Protein AF-A0A956S7J6-F1 (afdb_monomer_lite)

Radius of gyration: 15.59 Å; chains: 1; bounding box: 38×28×42 Å

Secondary structure (DSSP, 8-state):
-B--BTTS-HHHHHHHHHTS--S-SS--SS-EEEEEEEEETTEEEEEEEEEPPPBSSSS--HHHHHHHHHHHHHHHHHHHHHHH-SS--TT----S----

Structure (mmCIF, N/CA/C/O backbone):
data_AF-A0A956S7J6-F1
#
_entry.id   AF-A0A956S7J6-F1
#
loop_
_atom_site.group_PDB
_atom_site.id
_atom_site.type_symbol
_atom_site.label_atom_id
_atom_site.label_alt_id
_atom_site.label_comp_id
_atom_site.label_asym_id
_atom_site.label_entity_id
_atom_site.label_seq_id
_atom_site.pdbx_PDB_ins_code
_atom_site.Cartn_x
_atom_site.Cartn_y
_atom_site.Cartn_z
_atom_site.occupancy
_atom_site.B_iso_or_equiv
_atom_site.auth_seq_id
_atom_site.auth_comp_id
_atom_site.auth_asym_id
_atom_site.auth_atom_id
_atom_site.pdbx_PDB_model_num
ATOM 1 N N . MET A 1 1 ? 0.037 5.003 -1.744 1.00 90.31 1 MET A N 1
ATOM 2 C CA . MET A 1 1 ? 0.541 4.016 -2.717 1.00 90.31 1 MET A CA 1
ATOM 3 C C . MET A 1 1 ? 1.198 4.790 -3.835 1.00 90.31 1 MET A C 1
ATOM 5 O O . MET A 1 1 ? 0.769 5.904 -4.069 1.00 90.31 1 MET A O 1
ATOM 9 N N . VAL A 1 2 ? 2.262 4.280 -4.446 1.00 91.00 2 VAL A N 1
ATOM 10 C CA . VAL A 1 2 ? 2.920 4.945 -5.579 1.00 91.00 2 VAL A CA 1
ATOM 11 C C . VAL A 1 2 ? 3.045 3.932 -6.700 1.00 91.00 2 VAL A C 1
ATOM 13 O O . VAL A 1 2 ? 3.689 2.904 -6.518 1.00 91.00 2 VAL A O 1
ATOM 16 N N . ALA A 1 3 ? 2.442 4.232 -7.849 1.00 89.19 3 ALA A N 1
ATOM 17 C CA . ALA A 1 3 ? 2.447 3.366 -9.020 1.00 89.19 3 ALA A CA 1
ATOM 18 C C . ALA A 1 3 ? 3.035 4.078 -10.244 1.00 89.19 3 ALA A C 1
ATOM 20 O O . ALA A 1 3 ? 2.904 5.289 -10.408 1.00 89.19 3 ALA A O 1
ATOM 21 N N . GLY A 1 4 ? 3.720 3.332 -11.111 1.00 87.38 4 GLY A N 1
ATOM 22 C CA . GLY A 1 4 ? 4.355 3.896 -12.303 1.00 87.38 4 GLY A CA 1
ATOM 23 C C . GLY A 1 4 ? 5.440 3.000 -12.902 1.00 87.38 4 GLY A C 1
ATOM 24 O O . GLY A 1 4 ? 5.810 1.994 -12.290 1.00 87.38 4 GLY A O 1
ATOM 25 N N . PRO A 1 5 ? 5.976 3.355 -14.082 1.00 85.75 5 PRO A N 1
ATOM 26 C CA . PRO A 1 5 ? 6.901 2.501 -14.817 1.00 85.75 5 PRO A CA 1
ATOM 27 C C . PRO A 1 5 ? 8.229 2.286 -14.082 1.00 85.75 5 PRO A C 1
ATOM 29 O O . PRO A 1 5 ? 8.569 2.978 -13.114 1.00 85.75 5 PRO A O 1
ATOM 32 N N . ILE A 1 6 ? 8.998 1.295 -14.522 1.00 84.81 6 ILE A N 1
ATOM 33 C CA . ILE A 1 6 ? 10.344 1.055 -13.987 1.00 84.81 6 ILE A CA 1
ATOM 34 C C . ILE A 1 6 ? 11.235 2.263 -14.282 1.00 84.81 6 ILE A C 1
ATOM 36 O O . ILE A 1 6 ? 11.198 2.839 -15.365 1.00 84.81 6 ILE A O 1
ATOM 40 N N . GLY A 1 7 ? 12.034 2.665 -13.292 1.00 84.06 7 GLY A N 1
ATOM 41 C CA . GLY A 1 7 ? 12.944 3.803 -13.428 1.00 84.06 7 GLY A CA 1
ATOM 42 C C . GLY A 1 7 ? 12.280 5.179 -13.314 1.00 84.06 7 GLY A C 1
ATOM 43 O O . GLY A 1 7 ? 12.975 6.180 -13.443 1.00 84.06 7 GLY A O 1
ATOM 44 N N . SER A 1 8 ? 10.980 5.267 -13.004 1.00 87.56 8 SER A N 1
ATOM 45 C CA . SER A 1 8 ? 10.298 6.556 -12.789 1.00 87.56 8 SER A CA 1
ATOM 46 C C . SER A 1 8 ? 10.651 7.251 -11.467 1.00 87.56 8 SER A C 1
ATOM 48 O O . SER A 1 8 ? 10.200 8.366 -11.220 1.00 87.56 8 SER A O 1
ATOM 50 N N . GLY A 1 9 ? 11.445 6.605 -10.606 1.00 87.38 9 GLY A N 1
ATOM 51 C CA . GLY A 1 9 ? 11.884 7.174 -9.331 1.00 87.38 9 GLY A CA 1
ATOM 52 C C . GLY A 1 9 ? 10.896 7.014 -8.170 1.00 87.38 9 GLY A C 1
ATOM 53 O O . GLY A 1 9 ? 10.992 7.774 -7.214 1.00 87.38 9 GLY A O 1
ATOM 54 N N . LYS A 1 10 ? 9.978 6.035 -8.211 1.00 89.38 10 LYS A N 1
ATOM 55 C CA . LYS A 1 10 ? 8.997 5.759 -7.134 1.00 89.38 10 LYS A CA 1
ATOM 56 C C . LYS A 1 10 ? 9.644 5.614 -5.754 1.00 89.38 10 LYS A C 1
ATOM 58 O O . LYS A 1 10 ? 9.349 6.380 -4.842 1.00 89.38 10 LYS A O 1
ATOM 63 N N . SER A 1 11 ? 10.597 4.695 -5.629 1.00 88.12 11 SER A N 1
ATOM 64 C CA . SER A 1 11 ? 11.311 4.439 -4.377 1.00 88.12 11 SER A CA 1
ATOM 65 C C . SER A 1 11 ? 12.118 5.665 -3.924 1.00 88.12 11 SER A C 1
ATOM 67 O O . SER A 1 11 ? 12.149 5.994 -2.739 1.00 88.12 11 SER A O 1
ATOM 69 N N . SER A 1 12 ? 12.697 6.415 -4.870 1.00 89.69 12 SER A N 1
ATOM 70 C CA . SER A 1 12 ? 13.390 7.680 -4.587 1.00 89.69 12 SER A CA 1
ATOM 71 C C . SER A 1 12 ? 12.442 8.762 -4.061 1.00 89.69 12 SER A C 1
ATOM 73 O O . SER A 1 12 ? 12.804 9.484 -3.134 1.00 89.69 12 SER A O 1
ATOM 75 N N . LEU A 1 13 ? 11.227 8.865 -4.609 1.00 90.06 13 LEU A N 1
ATOM 76 C CA . LEU A 1 13 ? 10.194 9.789 -4.137 1.00 90.06 13 LEU A CA 1
ATOM 77 C C . LEU A 1 13 ? 9.783 9.456 -2.700 1.00 90.06 13 LEU A C 1
ATOM 79 O O . LEU A 1 13 ? 9.717 10.356 -1.868 1.00 90.06 13 LEU A O 1
ATOM 83 N N . LEU A 1 14 ? 9.565 8.173 -2.395 1.00 89.75 14 LEU A N 1
ATOM 84 C CA . LEU A 1 14 ? 9.230 7.717 -1.043 1.00 89.75 14 LEU A CA 1
ATOM 85 C C . LEU A 1 14 ? 10.346 8.055 -0.046 1.00 89.75 14 LEU A C 1
ATOM 87 O O . LEU A 1 14 ? 10.084 8.654 0.996 1.00 89.75 14 LEU A O 1
ATOM 91 N N . ASN A 1 15 ? 11.600 7.764 -0.399 1.00 89.69 15 ASN A N 1
ATOM 92 C CA . ASN A 1 15 ? 12.755 8.114 0.428 1.00 89.69 15 ASN A CA 1
ATOM 93 C C . ASN A 1 15 ? 12.882 9.633 0.633 1.00 89.69 15 ASN A C 1
ATOM 95 O O . ASN A 1 15 ? 13.171 10.089 1.741 1.00 89.69 15 ASN A O 1
ATOM 99 N N . SER A 1 16 ? 12.614 10.430 -0.407 1.00 90.12 16 SER A N 1
ATOM 100 C CA . SER A 1 16 ? 12.639 11.894 -0.323 1.00 90.12 16 SER A CA 1
ATOM 101 C C . SER A 1 16 ? 11.495 12.464 0.515 1.00 90.12 16 SER A C 1
ATOM 103 O O . SER A 1 16 ? 11.700 13.471 1.187 1.00 90.12 16 SER A O 1
ATOM 105 N N . LEU A 1 17 ? 10.311 11.845 0.494 1.00 87.00 17 LEU A N 1
ATOM 106 C CA . LEU A 1 17 ? 9.154 12.276 1.283 1.00 87.00 17 LEU A CA 1
ATOM 107 C C . LEU A 1 17 ? 9.414 12.118 2.786 1.00 87.00 17 LEU A C 1
ATOM 109 O O . LEU A 1 17 ? 9.010 12.959 3.582 1.00 87.00 17 LEU A O 1
ATOM 113 N N . ILE A 1 18 ? 10.109 11.046 3.167 1.00 85.62 18 ILE A N 1
ATOM 114 C CA . ILE A 1 18 ? 10.430 10.744 4.568 1.00 85.62 18 ILE A CA 1
ATOM 115 C C . ILE A 1 18 ? 11.753 11.401 4.996 1.00 85.62 18 ILE A C 1
ATOM 117 O O . ILE A 1 18 ? 12.022 11.550 6.188 1.00 85.62 18 ILE A O 1
ATOM 121 N N . GLY A 1 19 ? 12.613 11.752 4.035 1.00 83.94 19 GLY A N 1
ATOM 122 C CA . GLY A 1 19 ? 13.976 12.223 4.286 1.00 83.94 19 GLY A CA 1
ATOM 123 C C . GLY A 1 19 ? 14.910 11.130 4.821 1.00 83.94 19 GLY A C 1
ATOM 124 O O . GLY A 1 19 ? 15.912 11.438 5.465 1.00 83.94 19 GLY A O 1
ATOM 125 N N . LYS A 1 20 ? 14.573 9.852 4.603 1.00 83.00 20 LYS A N 1
ATOM 126 C CA . LYS A 1 20 ? 15.345 8.680 5.044 1.00 83.00 20 LYS A CA 1
ATOM 127 C C . LYS A 1 20 ? 15.324 7.609 3.962 1.00 83.00 20 LYS A C 1
ATOM 129 O O . LYS A 1 20 ? 14.318 7.429 3.285 1.00 83.00 20 LYS A O 1
ATOM 134 N N . GLU A 1 21 ? 16.418 6.869 3.843 1.00 80.94 21 GLU A N 1
ATOM 135 C CA . GLU A 1 21 ? 16.528 5.747 2.911 1.00 80.94 21 GLU A CA 1
ATOM 136 C C . GLU A 1 21 ? 15.893 4.495 3.536 1.00 80.94 21 GLU A C 1
ATOM 138 O O . GLU A 1 21 ? 16.524 3.766 4.299 1.00 80.94 21 GLU A O 1
ATOM 143 N N . ILE A 1 22 ? 14.596 4.309 3.288 1.00 80.19 22 ILE A N 1
ATOM 144 C CA . ILE A 1 22 ? 13.788 3.219 3.860 1.00 80.19 22 ILE A CA 1
ATOM 145 C C . ILE A 1 22 ? 13.403 2.211 2.779 1.00 80.19 22 ILE A C 1
ATOM 147 O O . ILE A 1 22 ? 13.445 1.003 3.010 1.00 80.19 22 ILE A O 1
ATOM 151 N N . VAL A 1 23 ? 13.049 2.709 1.596 1.00 79.94 23 VAL A N 1
ATOM 152 C CA . VAL A 1 23 ? 12.645 1.901 0.450 1.00 79.94 23 VAL A CA 1
ATOM 153 C C . VAL A 1 23 ? 13.883 1.543 -0.356 1.00 79.94 23 VAL A C 1
ATOM 155 O O . VAL A 1 23 ? 14.682 2.414 -0.714 1.00 79.94 23 VAL A O 1
ATOM 158 N N . ARG A 1 24 ? 14.052 0.252 -0.648 1.00 73.06 24 ARG A N 1
ATOM 159 C CA . ARG A 1 24 ? 15.157 -0.221 -1.484 1.00 73.06 24 ARG A CA 1
ATOM 160 C C . ARG A 1 24 ? 14.894 0.179 -2.933 1.00 73.06 24 ARG A C 1
ATOM 162 O O . ARG A 1 24 ? 13.858 -0.149 -3.486 1.00 73.06 24 ARG A O 1
ATOM 169 N N . THR A 1 25 ? 15.861 0.832 -3.568 1.00 66.56 25 THR A N 1
ATOM 170 C CA . THR A 1 25 ? 15.753 1.305 -4.964 1.00 66.56 25 THR A CA 1
ATOM 171 C C . THR A 1 25 ? 15.856 0.178 -6.002 1.00 66.56 25 THR A C 1
ATOM 173 O O . THR A 1 25 ? 15.703 0.409 -7.201 1.00 66.56 25 THR A O 1
ATOM 176 N N . ASN A 1 26 ? 16.137 -1.050 -5.566 1.00 62.88 26 ASN A N 1
ATOM 177 C CA . ASN A 1 26 ? 16.200 -2.209 -6.446 1.00 62.88 26 ASN A CA 1
ATOM 178 C C . ASN A 1 26 ? 14.769 -2.686 -6.674 1.00 62.88 26 ASN A C 1
ATOM 180 O O . ASN A 1 26 ? 14.170 -3.222 -5.747 1.00 62.88 26 ASN A O 1
ATOM 184 N N . GLY A 1 27 ? 14.237 -2.447 -7.876 1.00 61.34 27 GLY A N 1
ATOM 185 C CA . GLY A 1 27 ? 12.855 -2.772 -8.222 1.00 61.34 27 GLY A CA 1
ATOM 186 C C . GLY A 1 27 ? 12.464 -4.176 -7.765 1.00 61.34 27 GLY A C 1
ATOM 187 O O . GLY A 1 27 ? 13.128 -5.155 -8.108 1.00 61.34 27 GLY A O 1
ATOM 188 N N . SER A 1 28 ? 11.409 -4.247 -6.964 1.00 65.56 28 SER A N 1
ATOM 189 C CA . SER A 1 28 ? 10.749 -5.481 -6.572 1.00 65.56 28 SER A CA 1
ATOM 190 C C . SER A 1 28 ? 9.725 -5.882 -7.633 1.00 65.56 28 SER A C 1
ATOM 192 O O . SER A 1 28 ? 9.168 -5.044 -8.346 1.00 65.56 28 SER A O 1
ATOM 194 N N . ASN A 1 29 ? 9.500 -7.191 -7.752 1.00 71.12 29 ASN A N 1
ATOM 195 C CA . ASN A 1 29 ? 8.442 -7.752 -8.597 1.00 71.12 29 ASN A CA 1
ATOM 196 C C . ASN A 1 29 ? 7.104 -7.862 -7.841 1.00 71.12 29 ASN A C 1
ATOM 198 O O . ASN A 1 29 ? 6.110 -8.293 -8.416 1.00 71.12 29 ASN A O 1
ATOM 202 N N . GLU A 1 30 ? 7.086 -7.492 -6.561 1.00 79.56 30 GLU A N 1
ATOM 203 C CA . GLU A 1 30 ? 5.955 -7.621 -5.644 1.00 79.56 30 GLU A CA 1
ATOM 204 C C . GLU A 1 30 ? 5.619 -6.258 -5.029 1.00 79.56 30 GLU A C 1
ATOM 206 O O . GLU A 1 30 ? 6.417 -5.322 -5.089 1.00 79.56 30 GLU A O 1
ATOM 211 N N . ILE A 1 31 ? 4.415 -6.137 -4.468 1.00 86.50 31 ILE A N 1
ATOM 212 C CA . ILE A 1 31 ? 3.969 -4.927 -3.770 1.00 86.50 31 ILE A CA 1
ATOM 213 C C . ILE A 1 31 ? 4.645 -4.891 -2.396 1.00 86.50 31 ILE A C 1
ATOM 215 O O . ILE A 1 31 ? 4.362 -5.729 -1.541 1.00 86.50 31 ILE A O 1
ATOM 219 N N . ASP A 1 32 ? 5.504 -3.900 -2.167 1.00 87.56 32 ASP A N 1
ATOM 220 C CA . ASP A 1 32 ? 6.193 -3.727 -0.891 1.00 87.56 32 ASP A CA 1
ATOM 221 C C . ASP A 1 32 ? 5.455 -2.724 -0.002 1.00 87.56 32 ASP A C 1
ATOM 223 O O . ASP A 1 32 ? 5.132 -1.608 -0.419 1.00 87.56 32 ASP A O 1
ATOM 227 N N . ILE A 1 33 ? 5.241 -3.097 1.262 1.00 89.25 33 ILE A N 1
ATOM 228 C CA . ILE A 1 33 ? 4.552 -2.268 2.254 1.00 89.25 33 ILE A CA 1
ATOM 229 C C . ILE A 1 33 ? 5.529 -1.892 3.370 1.00 89.25 33 ILE A C 1
ATOM 231 O O . ILE A 1 33 ? 6.066 -2.747 4.073 1.00 89.25 33 ILE A O 1
ATOM 235 N N . TYR A 1 34 ? 5.710 -0.593 3.583 1.00 88.75 34 TYR A N 1
ATOM 236 C CA . TYR A 1 34 ? 6.573 -0.021 4.610 1.00 88.75 34 TYR A CA 1
ATOM 237 C C . TYR A 1 34 ? 5.716 0.731 5.629 1.00 88.75 34 TYR A C 1
ATOM 239 O O . TYR A 1 34 ? 5.145 1.778 5.326 1.00 88.75 34 TYR A O 1
ATOM 247 N N . MET A 1 35 ? 5.625 0.209 6.853 1.00 89.19 35 MET A N 1
ATOM 248 C CA . MET A 1 35 ? 4.903 0.857 7.951 1.00 89.19 35 MET A CA 1
ATOM 249 C C . MET A 1 35 ? 5.856 1.699 8.796 1.00 89.19 35 MET A C 1
ATOM 251 O O . MET A 1 35 ? 6.833 1.192 9.346 1.00 89.19 35 MET A O 1
ATOM 255 N N . LEU A 1 36 ? 5.560 2.989 8.921 1.00 88.75 36 LEU A N 1
ATOM 256 C CA . LEU A 1 36 ? 6.407 3.957 9.607 1.00 88.75 36 LEU A CA 1
ATOM 257 C C . LEU A 1 36 ? 5.587 4.771 10.595 1.00 88.75 36 LEU A C 1
ATOM 259 O O . LEU A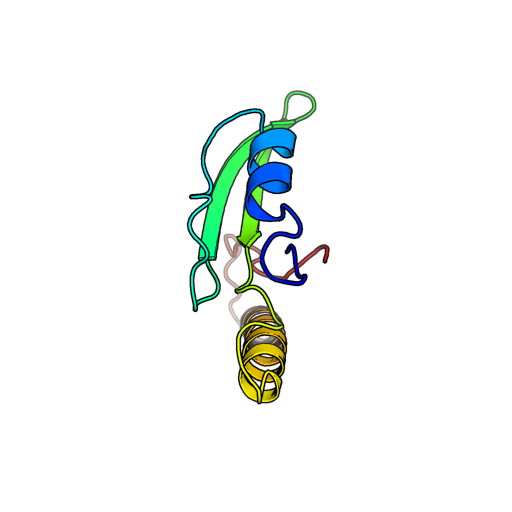 1 36 ? 4.450 5.136 10.321 1.00 88.75 36 LEU A O 1
ATOM 263 N N . ASN A 1 37 ? 6.189 5.104 11.732 1.00 88.75 37 ASN A N 1
ATOM 264 C CA . ASN A 1 37 ? 5.641 6.105 12.638 1.00 88.75 37 ASN A CA 1
ATOM 265 C C . ASN A 1 37 ? 6.432 7.396 12.421 1.00 88.75 37 ASN A C 1
ATOM 267 O O . ASN A 1 37 ? 7.635 7.433 12.685 1.00 88.75 37 ASN A O 1
ATOM 271 N N . ILE A 1 38 ? 5.767 8.418 11.893 1.00 86.88 38 ILE A N 1
ATOM 272 C CA . ILE A 1 38 ? 6.355 9.711 11.550 1.00 86.88 38 ILE A CA 1
ATOM 273 C C . ILE A 1 38 ? 5.691 10.774 12.420 1.00 86.88 38 ILE A C 1
ATOM 275 O O . ILE A 1 38 ? 4.478 10.768 12.616 1.00 86.88 38 ILE A O 1
ATOM 279 N N . GLU A 1 39 ? 6.493 11.681 12.958 1.00 87.31 39 GLU A N 1
ATOM 280 C CA . GLU A 1 39 ? 5.982 12.852 13.657 1.00 87.31 39 GLU A CA 1
ATOM 281 C C . GLU A 1 39 ? 5.605 13.918 12.624 1.00 87.31 39 GLU A C 1
ATOM 283 O O . GLU A 1 39 ? 6.452 14.386 11.861 1.00 87.31 39 GLU A O 1
ATOM 288 N N . CYS A 1 40 ? 4.325 14.276 12.567 1.00 83.38 40 CYS A N 1
ATOM 289 C CA . CYS A 1 40 ? 3.804 15.294 11.667 1.00 83.38 40 CYS A CA 1
ATOM 290 C C . CYS A 1 40 ? 2.979 16.293 12.482 1.00 83.38 40 CYS A C 1
ATOM 292 O O . CYS A 1 40 ? 2.016 15.905 13.141 1.00 83.38 40 CYS A O 1
ATOM 294 N N . ASN A 1 41 ? 3.359 17.574 12.448 1.00 84.94 41 ASN A N 1
ATOM 295 C CA . ASN A 1 41 ? 2.692 18.654 13.188 1.00 84.94 41 ASN A CA 1
ATOM 296 C C . ASN A 1 41 ? 2.511 18.350 14.691 1.00 84.94 41 ASN A C 1
ATOM 298 O O . ASN A 1 41 ? 1.407 18.474 15.213 1.00 84.94 41 ASN A O 1
ATOM 302 N N . GLU A 1 42 ? 3.581 17.915 15.368 1.00 87.75 42 GLU A N 1
ATOM 303 C CA . GLU A 1 42 ? 3.583 17.571 16.808 1.00 87.75 42 GLU A CA 1
ATOM 304 C C . GLU A 1 42 ? 2.686 16.369 17.181 1.00 87.75 42 GLU A C 1
ATOM 306 O O . GLU A 1 42 ? 2.433 16.104 18.357 1.00 87.75 42 GLU A O 1
ATOM 311 N N . MET A 1 43 ? 2.212 15.604 16.189 1.00 89.12 43 MET A N 1
ATOM 312 C CA . MET A 1 43 ? 1.459 14.367 16.392 1.00 89.12 43 MET A CA 1
ATOM 313 C C . MET A 1 43 ? 2.171 13.174 15.755 1.00 89.12 43 MET A C 1
ATOM 315 O O . MET A 1 43 ? 2.617 13.223 14.609 1.00 89.12 43 MET A O 1
ATOM 319 N N . MET A 1 44 ? 2.228 12.059 16.484 1.00 86.00 44 MET A N 1
ATOM 320 C CA . MET A 1 44 ? 2.720 10.790 15.949 1.00 86.00 44 MET A CA 1
ATOM 321 C C . MET A 1 44 ? 1.664 10.173 15.033 1.00 86.00 44 MET A C 1
ATOM 323 O O . MET A 1 44 ? 0.597 9.766 15.491 1.00 86.00 44 MET A O 1
ATOM 327 N N . GLN A 1 45 ? 1.977 10.077 13.746 1.00 88.06 45 GLN A N 1
ATOM 328 C CA . GLN A 1 45 ? 1.127 9.458 12.738 1.00 88.06 45 GLN A CA 1
ATOM 329 C C . GLN A 1 45 ? 1.768 8.171 12.230 1.00 88.06 45 GLN A C 1
ATOM 331 O O . GLN A 1 45 ? 2.959 8.126 11.921 1.00 88.06 45 GLN A O 1
ATOM 336 N N . ARG A 1 46 ? 0.968 7.109 12.125 1.00 88.94 46 ARG A N 1
ATOM 337 C CA . ARG A 1 46 ? 1.382 5.890 11.435 1.00 88.94 46 ARG A CA 1
ATOM 338 C C . ARG A 1 46 ? 1.050 6.034 9.957 1.00 88.94 46 ARG A C 1
ATOM 340 O O . ARG A 1 46 ? -0.105 6.242 9.607 1.00 88.94 46 ARG A O 1
ATOM 347 N N . ILE A 1 47 ? 2.062 5.926 9.110 1.00 89.31 47 ILE A N 1
ATOM 348 C CA . ILE A 1 47 ? 1.950 6.035 7.659 1.00 89.31 47 ILE A CA 1
ATOM 349 C C . ILE A 1 47 ? 2.397 4.706 7.054 1.00 89.31 47 ILE A C 1
ATOM 351 O O . ILE A 1 47 ? 3.478 4.205 7.366 1.00 89.31 47 ILE A O 1
ATOM 355 N N . ALA A 1 48 ? 1.560 4.143 6.186 1.00 90.94 48 ALA A N 1
ATOM 356 C CA . ALA A 1 48 ? 1.901 2.996 5.359 1.00 90.94 48 ALA A CA 1
ATOM 357 C C . ALA A 1 48 ? 2.262 3.485 3.952 1.00 90.94 48 ALA A C 1
ATOM 359 O O . ALA A 1 48 ? 1.443 4.084 3.253 1.00 90.94 48 ALA A O 1
ATOM 360 N N . LEU A 1 49 ? 3.501 3.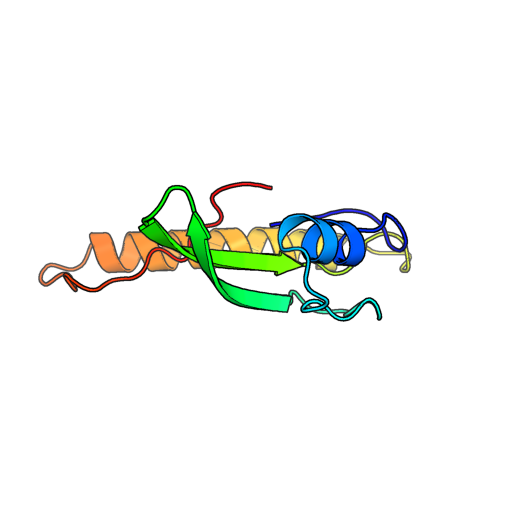244 3.541 1.00 90.50 49 LEU A N 1
ATOM 361 C CA . LEU A 1 49 ? 3.966 3.510 2.187 1.00 90.50 49 LEU A CA 1
ATOM 362 C C . LEU A 1 49 ? 3.937 2.209 1.407 1.00 90.50 49 LEU A C 1
ATOM 364 O O . LEU A 1 49 ? 4.463 1.201 1.862 1.00 90.50 49 LEU A O 1
ATOM 368 N N . ILE A 1 50 ? 3.304 2.246 0.244 1.00 90.81 50 ILE A N 1
ATOM 369 C CA . ILE A 1 50 ? 3.133 1.079 -0.615 1.00 90.81 50 ILE A CA 1
ATOM 370 C C . ILE A 1 50 ? 3.845 1.402 -1.922 1.00 90.81 50 ILE A C 1
ATOM 372 O O . ILE A 1 50 ? 3.411 2.325 -2.623 1.00 90.81 50 ILE A O 1
ATOM 376 N N . ASP A 1 51 ? 4.938 0.695 -2.195 1.00 89.75 51 ASP A N 1
ATOM 377 C CA . ASP A 1 51 ? 5.666 0.755 -3.464 1.00 89.75 51 ASP A CA 1
ATOM 378 C C . ASP A 1 51 ? 5.183 -0.393 -4.348 1.00 89.75 51 ASP A C 1
ATOM 380 O O . ASP A 1 51 ? 5.079 -1.536 -3.897 1.00 89.75 51 ASP A O 1
ATOM 384 N N . THR A 1 52 ? 4.833 -0.086 -5.593 1.00 89.00 52 THR A N 1
ATOM 385 C CA . THR A 1 52 ? 4.393 -1.109 -6.542 1.00 89.00 52 THR A CA 1
ATOM 386 C C . THR A 1 52 ? 5.549 -1.553 -7.424 1.00 89.00 52 THR A C 1
ATOM 388 O O . THR A 1 52 ? 6.426 -0.740 -7.750 1.00 89.00 52 THR A O 1
ATOM 391 N N . PRO A 1 53 ? 5.506 -2.793 -7.941 1.00 85.12 53 PRO A N 1
ATOM 392 C CA . PRO A 1 53 ? 6.377 -3.166 -9.040 1.00 85.12 53 PRO A CA 1
ATOM 393 C C . PRO A 1 53 ? 6.201 -2.169 -10.188 1.00 85.12 53 PRO A C 1
ATOM 395 O O . PRO A 1 53 ? 5.124 -1.603 -10.413 1.00 85.12 53 PRO A O 1
ATOM 398 N N . GLY A 1 54 ? 7.301 -1.878 -10.878 1.00 81.12 54 GLY A N 1
ATOM 399 C CA . GLY A 1 54 ? 7.237 -1.010 -12.040 1.00 81.12 54 GLY A CA 1
ATOM 400 C C . GLY A 1 54 ? 6.695 -1.757 -13.251 1.00 81.12 54 GLY A C 1
ATOM 401 O O . GLY A 1 54 ? 7.144 -2.859 -13.545 1.00 81.12 54 GLY A O 1
ATOM 402 N N . PHE A 1 55 ? 5.785 -1.120 -13.977 1.00 80.56 55 PHE A N 1
ATOM 403 C CA . PHE A 1 55 ? 5.279 -1.635 -15.250 1.00 80.56 55 PHE A CA 1
ATOM 404 C C . PHE A 1 55 ? 6.266 -1.346 -16.392 1.00 80.56 55 PHE A C 1
ATOM 406 O O . PHE A 1 55 ? 7.084 -0.418 -16.298 1.00 80.56 55 PHE A O 1
ATOM 413 N N . GLY A 1 56 ? 6.176 -2.109 -17.479 1.00 71.50 56 GLY A N 1
ATOM 414 C CA . GLY A 1 56 ? 6.905 -1.872 -18.723 1.00 71.50 56 GLY A CA 1
ATOM 415 C C . GLY A 1 56 ? 8.243 -2.603 -18.859 1.00 71.50 56 GLY A C 1
ATOM 416 O O . GLY A 1 56 ? 9.009 -2.270 -19.762 1.00 71.50 56 GLY A O 1
ATOM 417 N N . SER A 1 57 ? 8.563 -3.572 -17.989 1.00 69.00 57 SER A N 1
ATOM 418 C CA . SER A 1 57 ? 9.676 -4.521 -18.226 1.00 69.00 57 SER A CA 1
ATOM 419 C C . SER A 1 57 ? 9.268 -5.718 -19.073 1.00 69.00 57 SER A C 1
ATOM 421 O O . SER A 1 57 ? 10.121 -6.312 -19.734 1.00 69.00 57 SER A O 1
ATOM 423 N N . SER A 1 58 ? 7.995 -6.100 -19.003 1.00 66.31 58 SER A N 1
ATOM 424 C CA . SER A 1 58 ? 7.467 -7.339 -19.564 1.00 66.31 58 SER A CA 1
ATOM 425 C C . SER A 1 58 ? 6.525 -7.016 -20.719 1.00 66.31 58 SER A C 1
ATOM 427 O O . SER A 1 58 ? 5.970 -5.925 -20.788 1.00 66.31 58 SER A O 1
ATOM 429 N N . LEU A 1 59 ? 6.363 -7.952 -21.658 1.00 62.81 59 LEU A N 1
ATOM 430 C CA . LEU A 1 59 ? 5.431 -7.775 -22.779 1.00 62.81 59 LEU A CA 1
ATOM 431 C C . LEU A 1 59 ? 3.966 -7.758 -22.311 1.00 62.81 59 LEU A C 1
ATOM 433 O O . LEU A 1 59 ? 3.158 -7.061 -22.915 1.00 62.81 59 LEU A O 1
ATOM 437 N N . ASP A 1 60 ? 3.671 -8.463 -21.213 1.00 66.94 60 ASP A N 1
ATOM 438 C CA . ASP A 1 60 ? 2.343 -8.560 -20.611 1.00 66.94 60 ASP A CA 1
ATOM 439 C C . ASP A 1 60 ? 2.370 -8.001 -19.176 1.00 66.94 60 ASP A C 1
ATOM 441 O O . ASP A 1 60 ? 2.771 -8.684 -18.233 1.00 66.94 60 ASP A O 1
ATOM 445 N N . ASP A 1 61 ? 1.941 -6.748 -19.010 1.00 74.06 61 ASP A N 1
ATOM 446 C CA . ASP A 1 61 ? 1.806 -6.084 -17.701 1.00 74.06 61 ASP A CA 1
ATOM 447 C C . ASP A 1 61 ? 0.394 -6.239 -17.088 1.00 74.06 61 ASP A C 1
ATOM 449 O O . ASP A 1 61 ? 0.145 -5.751 -15.985 1.00 74.06 61 ASP A O 1
ATOM 453 N N . GLU A 1 62 ? -0.542 -6.917 -17.768 1.00 80.62 62 GLU A N 1
ATOM 454 C CA . GLU A 1 62 ? -1.928 -7.088 -17.288 1.00 80.62 62 GLU A CA 1
ATOM 455 C C . GLU A 1 62 ? -1.977 -7.742 -15.900 1.00 80.62 62 GLU A C 1
ATOM 457 O O . GLU A 1 62 ? -2.671 -7.257 -15.009 1.00 80.62 62 GLU A O 1
ATOM 462 N N . LEU A 1 63 ? -1.147 -8.763 -15.666 1.00 80.44 63 LEU A N 1
ATOM 463 C CA . LEU A 1 63 ? -1.062 -9.448 -14.372 1.00 80.44 63 LEU A CA 1
ATOM 464 C C . LEU A 1 63 ? -0.588 -8.525 -13.235 1.00 80.44 63 LEU A C 1
ATOM 466 O O . LEU A 1 63 ? -1.003 -8.691 -12.088 1.00 80.44 63 LEU A O 1
ATOM 470 N N . LEU A 1 64 ? 0.275 -7.546 -13.533 1.00 81.44 64 LEU A N 1
ATOM 471 C CA . LEU A 1 64 ? 0.746 -6.570 -12.543 1.00 81.44 64 LEU A CA 1
ATOM 472 C C . LEU A 1 64 ? -0.357 -5.572 -12.190 1.00 81.44 64 LEU A C 1
ATOM 474 O O . LEU A 1 64 ? -0.512 -5.205 -11.024 1.00 81.44 64 LEU A O 1
ATOM 478 N N . HIS A 1 65 ? -1.119 -5.135 -13.193 1.00 84.19 65 HIS A N 1
ATOM 479 C CA . HIS A 1 65 ? -2.260 -4.255 -12.984 1.00 84.19 65 HIS A CA 1
ATOM 480 C C . HIS A 1 65 ? -3.340 -4.944 -12.142 1.00 84.19 65 HIS A C 1
ATOM 482 O O . HIS A 1 65 ? -3.807 -4.365 -11.159 1.00 84.19 65 HIS A O 1
ATOM 488 N N . ASP A 1 66 ? -3.677 -6.191 -12.473 1.00 88.31 66 ASP A N 1
ATOM 489 C CA . ASP A 1 66 ? -4.667 -6.971 -11.730 1.00 88.31 66 ASP A CA 1
ATOM 490 C C . ASP A 1 66 ? -4.232 -7.197 -10.280 1.00 88.31 66 ASP A C 1
ATOM 492 O O . ASP A 1 66 ? -5.018 -6.951 -9.370 1.00 88.31 66 ASP A O 1
ATOM 496 N N . SER A 1 67 ? -2.958 -7.522 -10.040 1.00 87.75 67 SER A N 1
ATOM 497 C CA . SER A 1 67 ? -2.406 -7.669 -8.684 1.00 87.75 67 SER A CA 1
ATOM 498 C C . SER A 1 67 ? -2.565 -6.403 -7.827 1.00 87.75 67 SER A C 1
ATOM 500 O O . SER A 1 67 ? -2.947 -6.469 -6.659 1.00 87.75 67 SER A O 1
ATOM 502 N N . ILE A 1 68 ? -2.338 -5.220 -8.406 1.00 88.81 68 ILE A N 1
ATOM 503 C CA . ILE A 1 68 ? -2.509 -3.936 -7.707 1.00 88.81 68 ILE A CA 1
ATOM 504 C C . ILE A 1 68 ? -3.975 -3.648 -7.402 1.00 88.81 68 ILE A C 1
ATOM 506 O O . ILE A 1 68 ? -4.307 -3.194 -6.304 1.00 88.81 68 ILE A O 1
ATOM 510 N N . VAL A 1 69 ? -4.851 -3.895 -8.372 1.00 91.50 69 VAL A N 1
ATOM 511 C CA . VAL A 1 69 ? -6.290 -3.707 -8.199 1.00 91.50 69 VAL A CA 1
ATOM 512 C C . VAL A 1 69 ? -6.824 -4.662 -7.134 1.00 91.50 69 VAL A C 1
ATOM 514 O O . VAL A 1 69 ? -7.580 -4.235 -6.261 1.00 91.50 69 VAL A O 1
ATOM 517 N N . ASP A 1 70 ? -6.417 -5.926 -7.174 1.00 92.81 70 ASP A N 1
ATOM 518 C CA . ASP A 1 70 ? -6.843 -6.939 -6.216 1.00 92.81 70 ASP A CA 1
ATOM 519 C C . ASP A 1 70 ? -6.313 -6.639 -4.816 1.00 92.81 70 ASP A C 1
ATOM 521 O O . ASP A 1 70 ? -7.086 -6.699 -3.864 1.00 92.81 70 ASP A O 1
ATOM 525 N N . TYR A 1 71 ? -5.076 -6.151 -4.686 1.00 92.19 71 TYR A N 1
ATOM 526 C CA . TYR A 1 71 ? -4.565 -5.660 -3.407 1.00 92.19 71 TYR A CA 1
ATOM 527 C C . TYR A 1 71 ? -5.453 -4.554 -2.811 1.00 92.19 71 TYR A C 1
ATOM 529 O O . TYR A 1 71 ? -5.801 -4.600 -1.631 1.00 92.19 71 TYR A O 1
ATOM 537 N N . ILE A 1 72 ? -5.858 -3.557 -3.610 1.00 92.81 72 ILE A N 1
ATOM 538 C CA . ILE A 1 72 ? -6.737 -2.475 -3.133 1.00 92.81 72 ILE A CA 1
ATOM 539 C C . ILE A 1 72 ? -8.106 -3.030 -2.715 1.00 92.81 72 ILE A C 1
ATOM 541 O O . ILE A 1 72 ? -8.629 -2.624 -1.672 1.00 92.81 72 ILE A O 1
ATOM 545 N N . LYS A 1 73 ? -8.681 -3.952 -3.499 1.00 94.81 73 LYS A N 1
ATOM 546 C CA . LYS A 1 73 ? -9.955 -4.607 -3.163 1.00 94.81 73 LYS A CA 1
ATOM 547 C C . LYS A 1 73 ? -9.855 -5.376 -1.851 1.00 94.81 73 LYS A C 1
ATOM 549 O O . LYS A 1 73 ? -10.700 -5.171 -0.991 1.00 94.81 73 LYS A O 1
ATOM 554 N N . GLU A 1 74 ? -8.805 -6.168 -1.653 1.00 94.62 74 GLU A N 1
ATOM 555 C CA . GLU A 1 74 ? -8.597 -6.930 -0.417 1.00 94.62 74 GLU A CA 1
ATOM 556 C C . GLU A 1 74 ? -8.541 -6.019 0.820 1.00 94.62 74 GLU A C 1
ATOM 558 O O . GLU A 1 74 ? -9.124 -6.345 1.856 1.00 94.62 74 GLU A O 1
ATOM 563 N N . GLN A 1 75 ? -7.903 -4.843 0.723 1.00 94.00 75 GLN A N 1
ATOM 564 C CA . GLN A 1 75 ? -7.894 -3.882 1.834 1.00 94.00 75 GLN A CA 1
ATOM 565 C C . GLN A 1 75 ? -9.284 -3.296 2.119 1.00 94.00 75 GLN A C 1
ATOM 567 O O . GLN A 1 75 ? -9.634 -3.060 3.277 1.00 94.00 75 G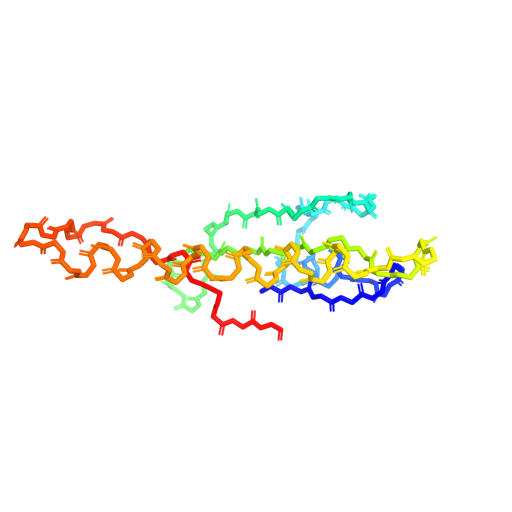LN A O 1
ATOM 572 N N . LEU A 1 76 ? -10.090 -3.057 1.081 1.00 94.44 76 LEU A N 1
ATOM 573 C CA . LEU A 1 76 ? -11.468 -2.589 1.240 1.00 94.44 76 LEU A CA 1
ATOM 574 C C . LEU A 1 76 ? -12.368 -3.676 1.833 1.00 94.44 76 LEU A C 1
ATOM 576 O O . LEU A 1 76 ? -13.139 -3.387 2.747 1.00 94.44 76 LEU A O 1
ATOM 580 N N . ASP A 1 77 ? -12.237 -4.912 1.359 1.00 94.88 77 ASP A N 1
ATOM 581 C CA . ASP A 1 77 ? -13.006 -6.056 1.842 1.00 94.88 77 ASP A CA 1
ATOM 582 C C . ASP A 1 77 ? -12.688 -6.349 3.312 1.00 94.88 77 ASP A C 1
ATOM 584 O O . ASP A 1 77 ? -13.609 -6.515 4.109 1.00 94.88 77 ASP A O 1
ATOM 588 N N . SER A 1 78 ? -11.410 -6.298 3.707 1.00 92.44 78 SER A N 1
ATOM 589 C CA . SER A 1 78 ? -10.977 -6.415 5.110 1.00 92.44 78 SER A CA 1
ATOM 590 C C . SER A 1 78 ? -11.632 -5.358 6.008 1.00 92.44 78 SER A C 1
ATOM 592 O O . SER A 1 78 ? -12.116 -5.663 7.104 1.00 92.44 78 SER A O 1
ATOM 594 N N . PHE A 1 79 ? -11.702 -4.111 5.532 1.00 93.19 79 PHE A N 1
ATOM 595 C CA . PHE A 1 79 ? -12.370 -3.030 6.253 1.00 93.19 79 PHE A CA 1
ATOM 596 C C . PHE A 1 79 ? -13.883 -3.272 6.377 1.00 93.19 79 PHE A C 1
ATOM 598 O O . PHE A 1 79 ? -14.439 -3.147 7.471 1.00 93.19 79 PHE A O 1
ATOM 605 N N . ILE A 1 80 ? -14.552 -3.644 5.280 1.00 92.69 80 ILE A N 1
ATOM 606 C CA . ILE A 1 80 ? -15.999 -3.915 5.256 1.00 92.69 80 ILE A CA 1
ATOM 607 C C . ILE A 1 80 ? -16.343 -5.106 6.155 1.00 92.69 80 ILE A C 1
ATOM 609 O O . ILE A 1 80 ? -17.329 -5.062 6.896 1.00 92.69 80 ILE A O 1
ATOM 613 N N . GLU A 1 81 ? -15.531 -6.163 6.126 1.00 92.44 81 GLU A N 1
ATOM 614 C CA . GLU A 1 81 ? -15.720 -7.331 6.977 1.00 92.44 81 GLU A CA 1
ATOM 615 C C . GLU A 1 81 ? -15.688 -6.920 8.452 1.00 92.44 81 GLU A C 1
ATOM 617 O O . GLU A 1 81 ? -16.597 -7.271 9.207 1.00 92.44 81 GLU A O 1
ATOM 622 N N . GLU A 1 82 ? -14.704 -6.118 8.864 1.00 91.38 82 GLU A N 1
ATOM 623 C CA . GLU A 1 82 ? -14.625 -5.624 10.238 1.00 91.38 82 GLU A CA 1
ATOM 624 C C . GLU A 1 82 ? -15.801 -4.705 10.607 1.00 91.38 82 GLU A C 1
ATOM 626 O O . GLU A 1 82 ? -16.366 -4.830 11.697 1.00 91.38 82 GLU A O 1
ATOM 631 N N . GLU A 1 83 ? -16.226 -3.822 9.703 1.00 90.56 83 GLU A N 1
ATOM 632 C CA . GLU A 1 83 ? -17.372 -2.933 9.921 1.00 90.56 83 GLU A CA 1
ATOM 633 C C . GLU A 1 83 ? -18.693 -3.711 10.096 1.00 90.56 83 GLU A C 1
ATOM 635 O O . GLU A 1 83 ? -19.551 -3.339 10.915 1.00 90.56 83 GLU A O 1
ATOM 640 N N . SER A 1 84 ? -18.838 -4.818 9.362 1.00 91.75 84 SER A N 1
ATOM 641 C CA . SER A 1 84 ? -20.026 -5.677 9.359 1.00 91.75 84 SER A CA 1
ATOM 642 C C . SER A 1 84 ? -20.164 -6.561 10.607 1.00 91.75 84 SER A C 1
ATOM 644 O O . SER A 1 84 ? -21.264 -7.037 10.911 1.00 91.75 84 SER A O 1
ATOM 646 N N . LYS A 1 85 ? -19.084 -6.769 11.377 1.00 92.88 85 LYS A N 1
ATOM 647 C CA . LYS A 1 85 ? -19.109 -7.594 12.594 1.00 92.88 85 LYS A CA 1
ATOM 648 C C . LYS A 1 85 ? -20.019 -6.979 13.658 1.00 92.88 85 LYS A C 1
ATOM 650 O O . LYS A 1 85 ? -19.947 -5.795 13.976 1.00 92.88 85 LYS A O 1
ATOM 655 N N . ILE A 1 86 ? -20.818 -7.831 14.307 1.00 90.06 86 ILE A N 1
ATOM 656 C CA . ILE A 1 86 ? -21.668 -7.439 15.449 1.00 90.06 86 ILE A CA 1
ATOM 657 C C . ILE A 1 86 ? -20.805 -6.951 16.626 1.00 90.06 86 ILE A C 1
ATOM 659 O O . ILE A 1 86 ? -21.171 -6.012 17.331 1.00 90.06 86 ILE A O 1
ATOM 663 N N . ARG A 1 87 ? -19.646 -7.586 16.845 1.00 91.31 87 ARG A N 1
ATOM 664 C CA . ARG A 1 87 ? -18.650 -7.179 17.847 1.00 91.31 87 ARG A CA 1
ATOM 665 C C . ARG A 1 87 ? -17.406 -6.679 17.124 1.00 91.31 87 ARG A C 1
ATOM 667 O O . ARG A 1 87 ? -16.543 -7.474 16.772 1.00 91.31 87 ARG A O 1
ATOM 674 N N . ARG A 1 88 ? -17.356 -5.370 16.904 1.00 90.19 88 ARG A N 1
ATOM 675 C CA . ARG A 1 88 ? -16.253 -4.688 16.217 1.00 90.19 88 ARG A CA 1
ATOM 676 C C . ARG A 1 88 ? -15.032 -4.576 17.118 1.00 90.19 88 ARG A C 1
ATOM 678 O O . ARG A 1 88 ? -15.171 -4.386 18.330 1.00 90.19 88 ARG A O 1
ATOM 685 N N . ASN A 1 89 ? -13.848 -4.628 16.527 1.00 90.00 89 ASN A N 1
ATOM 686 C CA . ASN A 1 89 ? -12.606 -4.320 17.210 1.00 90.00 89 ASN A CA 1
ATOM 687 C C . ASN A 1 89 ? -12.415 -2.791 17.311 1.00 90.00 89 ASN A C 1
ATOM 689 O O . ASN A 1 89 ? -12.182 -2.135 16.297 1.00 90.00 89 ASN A O 1
ATOM 693 N N . PRO A 1 90 ? -12.442 -2.191 18.517 1.00 85.00 90 PRO A N 1
ATOM 694 C CA . PRO A 1 90 ? -12.225 -0.750 18.680 1.00 85.00 90 PRO A CA 1
ATOM 695 C C . PRO A 1 90 ? -10.778 -0.317 18.394 1.00 85.00 90 PRO A C 1
ATOM 697 O O . PRO A 1 90 ? -10.507 0.875 18.313 1.00 85.00 90 PRO A O 1
ATOM 700 N N . LYS 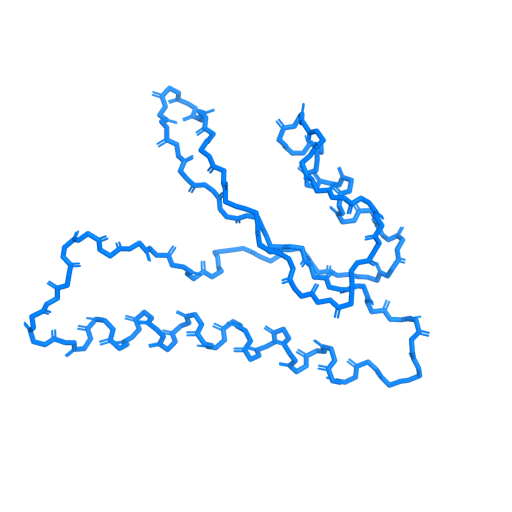A 1 91 ? -9.844 -1.269 18.284 1.00 87.31 91 LYS A N 1
ATOM 701 C CA . LYS A 1 91 ? -8.433 -1.032 17.952 1.00 87.31 91 LYS A CA 1
ATOM 702 C C . LYS A 1 91 ? -8.097 -1.430 16.514 1.00 87.31 91 LYS A C 1
ATOM 704 O O . LYS A 1 91 ? -6.938 -1.716 16.232 1.00 87.31 91 LYS A O 1
ATOM 709 N N . TYR A 1 92 ? -9.094 -1.546 15.640 1.00 87.94 92 TYR A N 1
ATOM 710 C CA . TYR A 1 92 ? -8.836 -1.850 14.239 1.00 87.94 92 TYR A CA 1
ATOM 711 C C . TYR A 1 92 ? -8.004 -0.731 13.603 1.00 87.94 92 TYR A C 1
ATOM 713 O O . TYR A 1 92 ? -8.286 0.453 13.800 1.00 87.94 92 TYR A O 1
ATOM 721 N N . GLU A 1 93 ? -6.967 -1.119 12.869 1.00 86.75 93 GLU A N 1
ATOM 722 C CA . GLU A 1 93 ? -6.110 -0.198 12.132 1.00 86.75 93 GLU A CA 1
ATOM 723 C C . GLU A 1 93 ? -6.575 -0.158 10.680 1.00 86.75 93 GLU A C 1
ATOM 725 O O . GLU A 1 93 ? -6.732 -1.199 10.051 1.00 86.75 93 GLU A O 1
ATOM 730 N N . ASP A 1 94 ? -6.811 1.044 10.156 1.00 89.19 94 ASP A N 1
ATOM 731 C CA . ASP A 1 94 ? -7.245 1.223 8.774 1.00 89.19 94 ASP A CA 1
ATOM 732 C C . ASP A 1 94 ? -6.092 0.913 7.808 1.00 89.19 94 ASP A C 1
ATOM 734 O O . ASP A 1 94 ? -5.091 1.632 7.780 1.00 89.19 94 ASP A O 1
ATOM 738 N N . THR A 1 95 ? -6.234 -0.155 7.021 1.00 89.50 95 THR A N 1
ATOM 739 C CA . THR A 1 95 ? -5.242 -0.594 6.027 1.00 89.50 95 THR A CA 1
ATOM 740 C C . THR A 1 95 ? -5.572 -0.151 4.601 1.00 89.50 95 THR A C 1
ATOM 742 O O . THR A 1 95 ? -4.851 -0.495 3.662 1.00 89.50 95 THR A O 1
ATOM 745 N N . ARG A 1 96 ? -6.650 0.621 4.405 1.00 93.38 96 ARG A N 1
ATOM 746 C CA . ARG A 1 96 ? -7.071 1.079 3.076 1.00 93.38 96 ARG A CA 1
ATOM 747 C C . ARG A 1 96 ? -6.036 2.010 2.452 1.00 93.38 96 ARG A C 1
ATOM 749 O O . ARG A 1 96 ? -5.354 2.779 3.127 1.00 93.38 96 ARG A O 1
ATOM 756 N N . VAL A 1 97 ? -5.967 1.990 1.123 1.00 92.94 97 VAL A N 1
ATOM 757 C CA . VAL A 1 97 ? -5.129 2.923 0.365 1.00 92.94 97 VAL A CA 1
ATOM 758 C C . VAL A 1 97 ? -5.808 4.291 0.318 1.00 92.94 97 VAL A C 1
ATOM 760 O O . VAL A 1 97 ? -6.827 4.462 -0.345 1.00 92.94 97 VAL A O 1
ATOM 763 N N . HIS A 1 98 ? -5.239 5.279 1.015 1.00 92.75 98 HIS A N 1
ATOM 764 C CA . HIS A 1 98 ? -5.814 6.632 1.082 1.00 92.75 98 HIS A CA 1
ATOM 765 C C . HIS A 1 98 ? -5.465 7.525 -0.116 1.00 92.75 98 HIS A C 1
ATOM 767 O O . HIS A 1 98 ? -6.204 8.459 -0.413 1.00 92.75 98 HIS A O 1
ATOM 773 N N . CYS A 1 99 ? -4.335 7.277 -0.780 1.00 91.62 99 CYS A N 1
ATOM 774 C CA . CYS A 1 99 ? -3.851 8.064 -1.917 1.00 91.62 99 CYS A CA 1
ATOM 775 C C . CYS A 1 99 ? -2.997 7.187 -2.845 1.00 91.62 99 CYS A C 1
ATOM 777 O O . CYS A 1 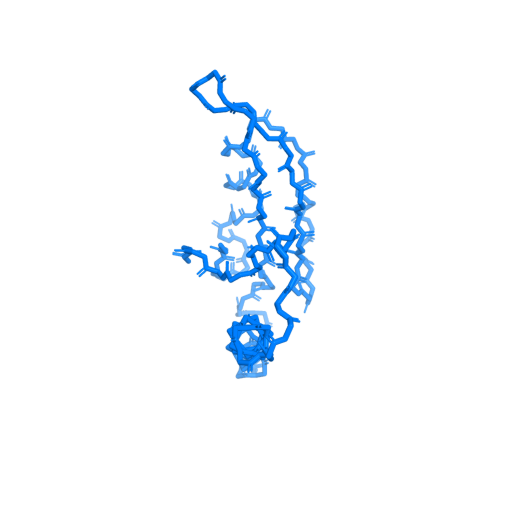99 ? -2.283 6.302 -2.350 1.00 91.62 99 CYS A O 1
ATOM 779 N N . LEU A 1 100 ? -3.071 7.444 -4.153 1.00 87.25 100 LEU A N 1
ATOM 780 C CA . LEU A 1 100 ? -2.316 6.783 -5.223 1.00 87.25 100 LEU A CA 1
ATOM 781 C C . LEU A 1 100 ? -1.492 7.811 -6.008 1.00 87.25 100 LEU A C 1
ATOM 783 O O . LEU A 1 100 ? -2.053 8.894 -6.289 1.00 87.2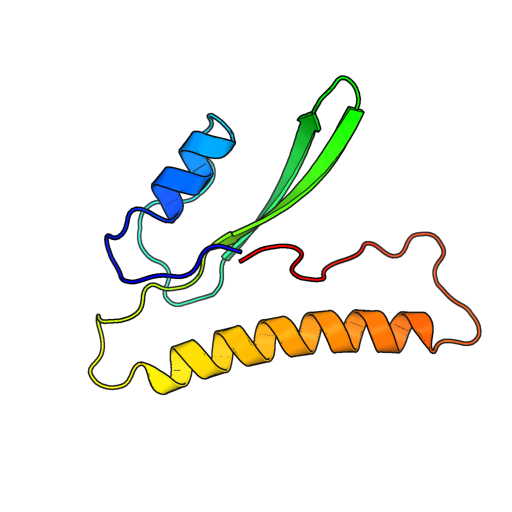5 100 LEU A O 1
#

Sequence (100 aa):
MVAGPIGSGKSSLLNSLIGKEIVRTNGSNEIDIYMLNIECNEMMQRIALIDTPGFGSSLDDELLHDSIVDYIKEQLDSFIEEESKIRRNPKYEDTRVHCL

pLDDT: mean 85.9, std 7.76, range [61.34, 94.88]

Foldseek 3Di:
DDAEAQPPCQQVVVCVVQVHNDRDSPFDQAWDWDWDFDQDPNDTDIDIDIDAGHPDPDPDCVVSVVRVVVVQVVLVVVVVVQVPDPDHDPPDDRPHDPDD